Protein AF-A0A7W2GH43-F1 (afdb_monomer_lite)

Foldseek 3Di:
DPPPPPDPPPQLVVLQVQLQVQLCVVCVVVVNSVVSNVVSNVRSNVVSVVVVVVD

Radius of gyration: 12.86 Å; chains: 1; bounding box: 25×21×40 Å

Structure (mmCIF, N/CA/C/O backbone):
data_AF-A0A7W2GH43-F1
#
_entry.id   AF-A0A7W2GH43-F1
#
loop_
_atom_site.group_PDB
_atom_site.id
_atom_site.type_symbol
_atom_site.label_atom_id
_atom_site.label_alt_id
_atom_site.label_comp_id
_atom_site.label_asym_id
_atom_site.label_entity_id
_atom_site.label_seq_id
_atom_site.pdbx_PDB_ins_code
_atom_site.Cartn_x
_atom_site.Cartn_y
_atom_site.Cartn_z
_atom_site.occupancy
_atom_site.B_iso_or_equiv
_atom_site.auth_seq_id
_atom_site.auth_comp_id
_atom_site.auth_asym_id
_atom_site.auth_atom_id
_atom_site.pdbx_PDB_model_num
ATOM 1 N N . MET A 1 1 ? 8.720 -15.281 31.198 1.00 42.69 1 MET A N 1
ATOM 2 C CA . MET A 1 1 ? 8.336 -14.061 30.448 1.00 42.69 1 MET A CA 1
ATOM 3 C C . MET A 1 1 ? 7.145 -14.396 29.550 1.00 42.69 1 MET A C 1
ATOM 5 O O . MET A 1 1 ? 7.322 -15.079 28.550 1.00 42.69 1 MET A O 1
ATOM 9 N N . LYS A 1 2 ? 5.908 -14.051 29.940 1.00 40.47 2 LYS A N 1
ATOM 10 C CA . LYS A 1 2 ? 4.719 -14.372 29.128 1.00 40.47 2 LYS A CA 1
ATOM 11 C C . LYS A 1 2 ? 4.702 -13.437 27.915 1.00 40.47 2 LYS A C 1
ATOM 13 O O . LYS A 1 2 ? 4.420 -12.254 28.081 1.00 40.47 2 LYS A O 1
ATOM 18 N N . LYS A 1 3 ? 5.047 -13.940 26.722 1.00 44.22 3 LYS A N 1
ATOM 19 C CA . LYS A 1 3 ? 4.919 -13.193 25.460 1.00 44.22 3 LYS A CA 1
ATOM 20 C C . LYS A 1 3 ? 3.450 -12.790 25.297 1.00 44.22 3 LYS A C 1
ATOM 22 O O . LYS A 1 3 ? 2.612 -13.612 24.943 1.00 44.22 3 LYS A O 1
ATOM 27 N N . LYS A 1 4 ? 3.128 -11.531 25.597 1.00 45.00 4 LYS A N 1
ATOM 28 C CA . LYS A 1 4 ? 1.847 -10.906 25.258 1.00 45.00 4 LYS A CA 1
ATOM 29 C C . LYS A 1 4 ? 1.849 -10.681 23.745 1.00 45.00 4 LYS A C 1
ATOM 31 O O . LYS A 1 4 ? 2.104 -9.577 23.283 1.00 45.00 4 LYS A O 1
ATOM 36 N N . THR A 1 5 ? 1.636 -11.738 22.965 1.00 51.78 5 THR A N 1
ATOM 37 C CA . THR A 1 5 ? 1.234 -11.563 21.568 1.00 51.78 5 THR A CA 1
ATOM 38 C C . THR A 1 5 ? -0.144 -10.911 21.629 1.00 51.78 5 THR A C 1
ATOM 40 O O . THR A 1 5 ? -1.115 -11.528 22.066 1.00 51.78 5 THR A O 1
ATOM 43 N N . LYS A 1 6 ? -0.211 -9.609 21.340 1.00 56.94 6 LYS A N 1
ATOM 44 C CA . LYS A 1 6 ? -1.495 -8.966 21.080 1.00 56.94 6 LYS A CA 1
ATOM 45 C C . LYS A 1 6 ? -2.003 -9.573 19.780 1.00 56.94 6 LYS A C 1
ATOM 47 O O . LYS A 1 6 ? -1.280 -9.567 18.786 1.00 56.94 6 LYS A O 1
ATOM 52 N N . ALA A 1 7 ? -3.197 -10.158 19.809 1.00 68.69 7 ALA A N 1
ATOM 53 C CA . ALA A 1 7 ? -3.864 -10.550 18.578 1.00 68.69 7 ALA A CA 1
ATOM 54 C C . ALA A 1 7 ? -3.952 -9.311 17.678 1.00 68.69 7 ALA A C 1
ATOM 56 O O . ALA A 1 7 ? -4.259 -8.224 18.167 1.00 68.69 7 ALA A O 1
ATOM 57 N N . VAL A 1 8 ? -3.622 -9.461 16.394 1.00 73.62 8 VAL A N 1
ATOM 58 C CA . VAL A 1 8 ? -3.704 -8.355 15.437 1.00 73.62 8 VAL A CA 1
ATOM 59 C C . VAL A 1 8 ? -5.164 -7.931 15.350 1.00 73.62 8 VAL A C 1
ATOM 61 O O . VAL A 1 8 ? -6.032 -8.726 14.979 1.00 73.62 8 VAL A O 1
ATOM 64 N N . ASP A 1 9 ? -5.444 -6.690 15.736 1.00 83.56 9 ASP A N 1
ATOM 65 C CA . ASP A 1 9 ? -6.788 -6.141 15.691 1.00 83.56 9 ASP A CA 1
ATOM 66 C C . ASP A 1 9 ? -7.311 -6.176 14.253 1.00 83.56 9 ASP A C 1
ATOM 68 O O . ASP A 1 9 ? -6.638 -5.735 13.318 1.00 83.56 9 ASP A O 1
ATOM 72 N N . LYS A 1 10 ? -8.548 -6.652 14.059 1.00 85.50 10 LYS A N 1
ATOM 73 C CA . LYS A 1 10 ? -9.159 -6.757 12.719 1.00 85.50 10 LYS A CA 1
ATOM 74 C C . LYS A 1 10 ? -9.176 -5.425 11.964 1.00 85.50 10 LYS A C 1
ATOM 76 O O . LYS A 1 10 ? -9.147 -5.411 10.740 1.00 85.50 10 LYS A O 1
ATOM 81 N N . LYS A 1 11 ? -9.201 -4.312 12.700 1.00 86.56 11 LYS A N 1
ATOM 82 C CA . LYS A 1 11 ? -9.142 -2.952 12.156 1.00 86.56 11 LYS A CA 1
ATOM 83 C C . LYS A 1 11 ? -7.766 -2.586 11.595 1.00 86.56 11 LYS A C 1
ATOM 85 O O . LYS A 1 11 ? -7.708 -1.738 10.721 1.00 86.56 11 LYS A O 1
ATOM 90 N N . VAL A 1 12 ? -6.687 -3.219 12.059 1.00 89.19 12 VAL A N 1
ATOM 91 C CA . VAL A 1 12 ? -5.303 -2.977 11.605 1.00 89.19 12 VAL A CA 1
ATOM 92 C C . VAL A 1 12 ? -5.008 -3.757 10.321 1.00 89.19 12 VAL A C 1
ATOM 94 O O . VAL A 1 12 ? -4.253 -3.278 9.481 1.00 89.19 12 VAL A O 1
ATOM 97 N N . ILE A 1 13 ? -5.648 -4.919 10.128 1.00 90.25 13 ILE A N 1
ATOM 98 C CA . ILE A 1 13 ? -5.494 -5.787 8.943 1.00 90.25 13 ILE A CA 1
ATOM 99 C C . ILE A 1 13 ? -5.568 -5.019 7.608 1.00 90.25 13 ILE A C 1
ATOM 101 O O . ILE A 1 13 ? -4.637 -5.166 6.820 1.00 90.25 13 ILE A O 1
ATOM 105 N N . PRO A 1 14 ? -6.581 -4.173 7.326 1.00 92.56 14 PRO A N 1
ATOM 106 C CA . PRO A 1 14 ? -6.636 -3.448 6.054 1.00 92.56 14 PRO A CA 1
ATOM 107 C C . PRO A 1 14 ? -5.457 -2.482 5.848 1.00 92.56 14 PRO A C 1
ATOM 109 O O . PRO A 1 14 ? -4.967 -2.357 4.728 1.00 92.56 14 PRO A O 1
ATOM 112 N N . TYR A 1 15 ? -4.956 -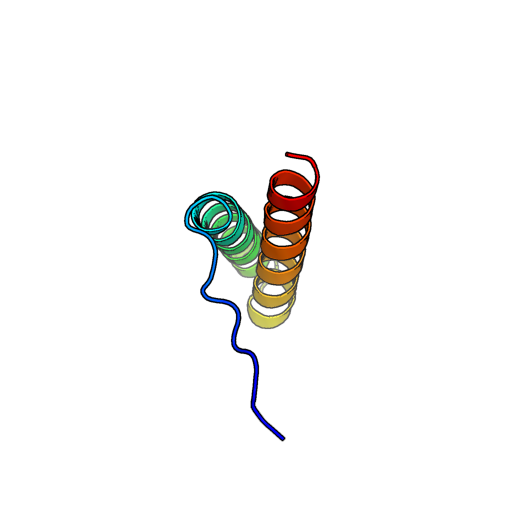1.839 6.909 1.00 93.38 15 TYR A N 1
ATOM 113 C CA . TYR A 1 15 ? -3.799 -0.938 6.826 1.00 93.38 15 TYR A CA 1
ATOM 114 C C . TYR A 1 15 ? -2.489 -1.704 6.612 1.00 93.38 15 TYR A C 1
ATOM 116 O O . TYR A 1 15 ? -1.650 -1.277 5.821 1.00 93.38 15 TYR A O 1
ATOM 124 N N . LEU A 1 16 ? -2.338 -2.864 7.261 1.00 94.06 16 LEU A N 1
ATOM 125 C CA . LEU A 1 16 ? -1.234 -3.798 7.021 1.00 94.06 16 LEU A CA 1
ATOM 126 C C . LEU A 1 16 ? -1.223 -4.266 5.562 1.00 94.06 16 LEU A C 1
ATOM 128 O O . LEU A 1 16 ? -0.193 -4.169 4.900 1.00 94.06 16 LEU A O 1
ATOM 132 N N . SER A 1 17 ? -2.367 -4.724 5.044 1.00 93.88 17 SER A N 1
ATOM 133 C CA . SER A 1 17 ? -2.494 -5.175 3.655 1.00 93.88 17 SER A CA 1
ATOM 134 C C . SER A 1 17 ? -2.188 -4.054 2.661 1.00 93.88 17 SER A C 1
ATOM 136 O O . SER A 1 17 ? -1.442 -4.283 1.713 1.00 93.88 17 SER A O 1
ATOM 138 N N . ALA A 1 18 ? -2.691 -2.837 2.893 1.00 94.19 18 ALA A N 1
ATOM 139 C CA . ALA A 1 18 ? -2.411 -1.686 2.037 1.00 94.19 18 ALA A CA 1
ATOM 140 C C . ALA A 1 18 ? -0.919 -1.317 2.033 1.00 94.19 18 ALA A C 1
ATOM 142 O O . ALA A 1 18 ? -0.324 -1.173 0.965 1.00 94.19 18 ALA A O 1
ATOM 143 N N . GLY A 1 19 ? -0.294 -1.228 3.212 1.00 93.94 19 GLY A N 1
ATOM 144 C CA . GLY A 1 19 ? 1.136 -0.940 3.332 1.00 93.94 19 GLY A CA 1
ATOM 145 C C . GLY A 1 19 ? 2.009 -2.003 2.663 1.00 93.94 19 GLY A C 1
ATOM 146 O O . GLY A 1 19 ? 2.976 -1.674 1.980 1.00 93.94 19 GLY A O 1
ATOM 147 N N . MET A 1 20 ? 1.626 -3.274 2.780 1.00 95.25 20 MET A N 1
ATOM 148 C CA . MET A 1 20 ? 2.323 -4.392 2.147 1.00 95.25 20 MET A CA 1
ATOM 149 C C . MET A 1 20 ? 2.167 -4.383 0.618 1.00 95.25 20 MET A C 1
ATOM 151 O O . MET A 1 20 ? 3.152 -4.580 -0.088 1.00 95.25 20 MET A O 1
ATOM 155 N N . MET A 1 21 ? 0.971 -4.082 0.096 1.00 95.75 21 MET A N 1
ATOM 156 C CA . MET A 1 21 ? 0.717 -3.975 -1.348 1.00 95.75 21 MET A CA 1
ATOM 157 C C . MET A 1 21 ? 1.518 -2.826 -1.976 1.00 95.75 21 MET A C 1
ATOM 159 O O . MET A 1 21 ? 2.146 -2.999 -3.017 1.00 95.75 21 MET A O 1
ATOM 163 N N . ILE A 1 22 ? 1.542 -1.665 -1.313 1.00 95.12 22 ILE A N 1
ATOM 164 C CA . ILE A 1 22 ? 2.305 -0.488 -1.750 1.00 95.12 22 ILE A CA 1
ATOM 165 C C . ILE A 1 22 ? 3.810 -0.770 -1.678 1.00 95.12 22 ILE A C 1
ATOM 167 O O . ILE A 1 22 ? 4.531 -0.496 -2.634 1.00 95.12 22 ILE A O 1
ATOM 171 N N . GLY A 1 23 ? 4.284 -1.364 -0.580 1.00 94.56 23 GLY A N 1
ATOM 172 C CA . GLY A 1 23 ? 5.686 -1.746 -0.415 1.00 94.56 23 GLY A CA 1
ATOM 173 C C . GLY A 1 23 ? 6.154 -2.763 -1.456 1.00 94.56 23 GLY A C 1
ATOM 174 O O . GLY A 1 23 ? 7.265 -2.647 -1.967 1.00 94.56 23 GLY A O 1
ATOM 175 N N . LEU A 1 24 ? 5.297 -3.716 -1.832 1.00 94.94 24 LEU A N 1
ATOM 176 C CA . LEU A 1 24 ? 5.585 -4.678 -2.895 1.00 94.94 24 LEU A CA 1
ATOM 177 C C . LEU A 1 24 ? 5.654 -3.998 -4.271 1.00 94.94 24 LEU A C 1
ATOM 179 O O . LEU A 1 24 ? 6.588 -4.254 -5.024 1.00 94.94 24 LEU A O 1
ATOM 183 N N . LEU A 1 25 ? 4.699 -3.116 -4.586 1.00 95.81 25 LEU A N 1
ATOM 184 C CA . LEU A 1 25 ? 4.670 -2.379 -5.853 1.00 95.81 25 LEU A CA 1
ATOM 185 C C . LEU A 1 25 ? 5.909 -1.491 -6.013 1.00 95.81 25 LEU A C 1
ATOM 187 O O . LEU A 1 25 ? 6.614 -1.598 -7.011 1.00 95.81 25 LEU A O 1
ATOM 191 N N . ILE A 1 26 ? 6.222 -0.663 -5.013 1.00 94.75 26 ILE A N 1
ATOM 192 C CA . ILE A 1 26 ? 7.402 0.215 -5.052 1.00 94.75 26 ILE A CA 1
ATOM 193 C C . ILE A 1 26 ? 8.687 -0.619 -5.038 1.00 94.75 26 ILE A C 1
ATOM 195 O O . ILE A 1 26 ? 9.623 -0.34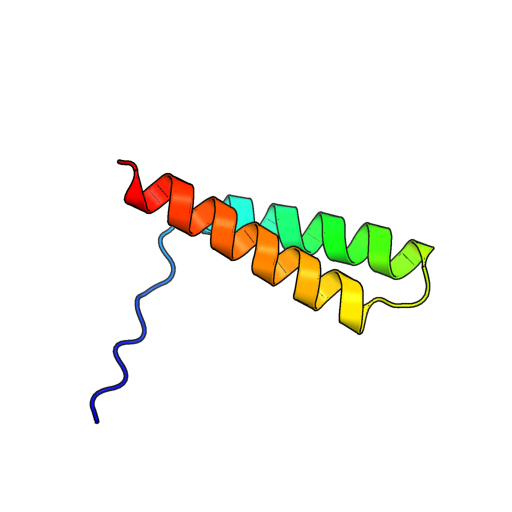4 -5.787 1.00 94.75 26 ILE A O 1
ATOM 199 N N . GLY A 1 27 ? 8.726 -1.675 -4.227 1.00 95.00 27 GLY A N 1
ATOM 200 C CA . GLY A 1 27 ? 9.859 -2.588 -4.155 1.00 95.00 27 GLY A CA 1
ATOM 201 C C . GLY A 1 27 ? 10.152 -3.285 -5.478 1.00 95.00 27 GLY A C 1
ATOM 202 O O . GLY A 1 27 ? 11.316 -3.422 -5.841 1.00 95.00 27 GLY A O 1
ATOM 203 N N . SER A 1 28 ? 9.109 -3.671 -6.217 1.00 93.31 28 SER A N 1
ATOM 204 C CA . SER A 1 28 ? 9.238 -4.279 -7.542 1.00 93.31 28 SER A CA 1
ATOM 205 C C . SER A 1 28 ? 9.710 -3.286 -8.601 1.00 93.31 28 SER A C 1
ATOM 207 O O . SER A 1 28 ? 10.383 -3.697 -9.535 1.00 93.31 28 SER A O 1
ATOM 209 N N . LEU A 1 29 ? 9.363 -2.002 -8.479 1.00 94.62 29 LEU A N 1
ATOM 210 C CA . LEU A 1 29 ? 9.808 -0.955 -9.408 1.00 94.62 29 LEU A CA 1
ATOM 211 C C . LEU A 1 29 ? 11.244 -0.488 -9.143 1.00 94.62 29 LEU A C 1
ATOM 213 O O . LEU A 1 29 ? 11.874 0.094 -10.018 1.00 94.62 29 LEU A O 1
ATOM 217 N N . THR A 1 30 ? 11.736 -0.693 -7.924 1.00 93.50 30 THR A N 1
ATOM 218 C CA . THR A 1 30 ? 13.062 -0.243 -7.479 1.00 93.50 30 THR A CA 1
ATOM 219 C C . THR A 1 30 ? 14.072 -1.383 -7.368 1.00 93.50 30 THR A C 1
ATOM 221 O O . THR A 1 30 ? 15.159 -1.156 -6.841 1.00 93.50 30 THR A O 1
ATOM 224 N N . ASP A 1 31 ? 13.713 -2.602 -7.790 1.00 91.62 31 ASP A N 1
ATOM 225 C CA . ASP A 1 31 ? 14.507 -3.835 -7.640 1.00 91.62 31 ASP A CA 1
ATOM 226 C C . ASP A 1 31 ? 14.985 -4.100 -6.194 1.00 91.62 31 ASP A C 1
ATOM 228 O O . ASP A 1 31 ? 15.974 -4.784 -5.944 1.00 91.62 31 ASP A O 1
ATOM 232 N N . ASN A 1 32 ? 14.266 -3.559 -5.204 1.00 93.12 32 ASN A N 1
ATOM 233 C CA . ASN A 1 32 ? 14.621 -3.603 -3.783 1.00 93.12 32 ASN A CA 1
ATOM 234 C C . ASN A 1 32 ? 13.412 -3.996 -2.921 1.00 93.12 32 ASN A C 1
ATOM 236 O O . ASN A 1 32 ? 13.040 -3.319 -1.957 1.00 93.12 32 ASN A O 1
ATOM 240 N N . ILE A 1 33 ? 12.794 -5.130 -3.264 1.00 93.00 33 ILE A N 1
ATOM 241 C CA . ILE A 1 33 ? 11.560 -5.629 -2.635 1.00 93.00 33 ILE A CA 1
ATOM 242 C C . ILE A 1 33 ? 11.722 -5.816 -1.124 1.00 93.00 33 ILE A C 1
ATOM 244 O O . ILE A 1 33 ? 10.839 -5.424 -0.371 1.00 93.00 33 ILE A O 1
ATOM 248 N N . GLY A 1 34 ? 12.847 -6.362 -0.650 1.00 91.75 34 GLY A N 1
ATOM 249 C CA . GLY A 1 34 ? 13.045 -6.634 0.780 1.00 91.75 34 GLY A CA 1
ATOM 250 C C . GLY A 1 34 ? 12.977 -5.380 1.662 1.00 91.75 34 GLY A C 1
ATOM 251 O O . GLY A 1 34 ? 12.346 -5.397 2.724 1.00 91.75 34 GLY A O 1
ATOM 252 N N . LEU A 1 35 ? 13.572 -4.276 1.198 1.00 94.12 35 LEU A N 1
ATOM 253 C CA . LEU A 1 35 ? 13.574 -3.000 1.913 1.00 94.12 35 LEU A CA 1
ATOM 254 C C . LEU A 1 35 ? 12.185 -2.360 1.893 1.00 94.12 35 LEU A C 1
ATOM 256 O O . LEU A 1 35 ? 11.639 -2.029 2.946 1.00 94.12 35 LEU A O 1
ATOM 260 N N . TRP A 1 36 ? 11.589 -2.236 0.707 1.00 95.06 36 TRP A N 1
ATOM 261 C CA . TRP A 1 36 ? 10.301 -1.566 0.541 1.00 95.06 36 TRP A CA 1
ATOM 262 C C . TRP A 1 36 ? 9.124 -2.357 1.112 1.00 95.06 36 TRP A C 1
ATOM 264 O O . TRP A 1 36 ? 8.183 -1.750 1.618 1.00 95.06 36 TRP A O 1
ATOM 274 N N . LEU A 1 37 ? 9.186 -3.689 1.123 1.00 94.38 37 LEU A N 1
ATOM 275 C CA . LEU A 1 37 ? 8.178 -4.536 1.760 1.00 94.38 37 LEU A CA 1
ATOM 276 C C . LEU A 1 37 ? 8.214 -4.392 3.285 1.00 94.38 37 LEU A C 1
ATOM 278 O O . LEU A 1 37 ? 7.170 -4.200 3.907 1.00 94.38 37 LEU A O 1
ATOM 282 N N . SER A 1 38 ? 9.410 -4.432 3.883 1.00 94.31 38 SER A N 1
ATOM 283 C CA . SER A 1 38 ? 9.587 -4.233 5.329 1.00 94.31 38 SER A CA 1
ATOM 284 C C . SER A 1 38 ? 9.145 -2.830 5.752 1.00 94.31 38 SER A C 1
ATOM 286 O O . SER A 1 38 ? 8.454 -2.669 6.758 1.00 94.31 38 SER A O 1
ATOM 288 N N . LEU A 1 39 ? 9.487 -1.820 4.947 1.00 95.38 39 LEU A N 1
ATOM 289 C CA . LEU A 1 39 ? 9.092 -0.431 5.161 1.00 95.38 39 LEU A CA 1
ATOM 290 C C . LEU A 1 39 ? 7.574 -0.245 5.030 1.00 95.38 39 LEU A C 1
ATOM 29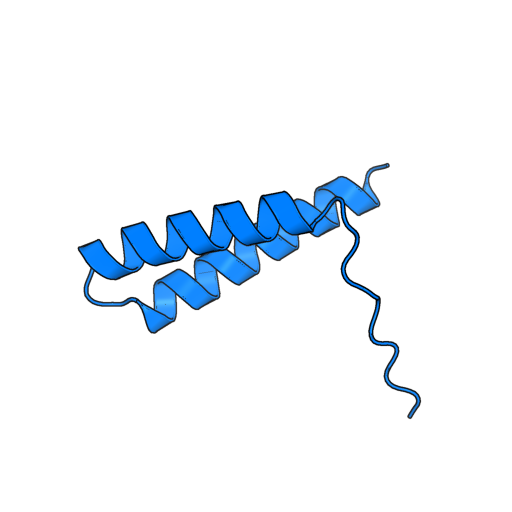2 O O . LEU A 1 39 ? 6.946 0.330 5.916 1.00 95.38 39 LEU A O 1
ATOM 296 N N . GLY A 1 40 ? 6.971 -0.775 3.966 1.00 94.81 40 GLY A N 1
ATOM 297 C CA . GLY A 1 40 ? 5.529 -0.716 3.733 1.00 94.81 40 GLY A 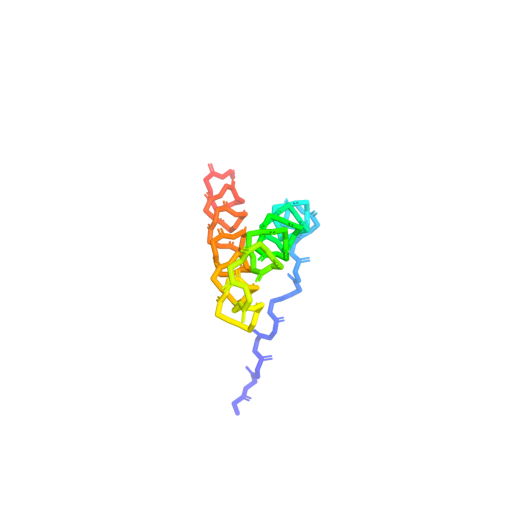CA 1
ATOM 298 C C . GLY A 1 40 ? 4.730 -1.405 4.839 1.00 94.81 40 GLY A C 1
ATOM 299 O O . GLY A 1 40 ? 3.739 -0.855 5.319 1.00 94.81 40 GLY A O 1
ATOM 300 N N . LEU A 1 41 ? 5.199 -2.560 5.320 1.00 94.19 41 LEU A N 1
ATOM 301 C CA . LEU A 1 41 ? 4.592 -3.261 6.450 1.00 94.19 41 LEU A CA 1
ATOM 302 C C . LEU A 1 41 ? 4.709 -2.458 7.755 1.00 94.19 41 LEU A C 1
ATOM 304 O O . LEU A 1 41 ? 3.725 -2.340 8.483 1.00 94.19 41 LEU A O 1
ATOM 308 N N . ALA A 1 42 ? 5.881 -1.884 8.047 1.00 94.00 42 ALA A N 1
ATOM 309 C CA . ALA A 1 42 ? 6.101 -1.077 9.247 1.00 94.00 42 ALA A CA 1
ATOM 310 C C . ALA A 1 42 ? 5.239 0.197 9.256 1.00 94.00 42 ALA A C 1
ATOM 312 O O . ALA A 1 42 ? 4.656 0.537 10.286 1.00 94.00 42 ALA A O 1
ATOM 313 N N . ILE A 1 43 ? 5.109 0.868 8.107 1.00 94.62 43 ILE A N 1
ATOM 314 C CA . ILE A 1 43 ? 4.241 2.042 7.940 1.00 94.62 43 ILE A CA 1
ATOM 315 C C . ILE A 1 43 ? 2.762 1.641 8.042 1.00 94.62 43 ILE A C 1
ATOM 317 O O . ILE A 1 43 ? 1.996 2.281 8.755 1.00 94.62 43 ILE A O 1
ATOM 321 N N . GLY A 1 44 ? 2.3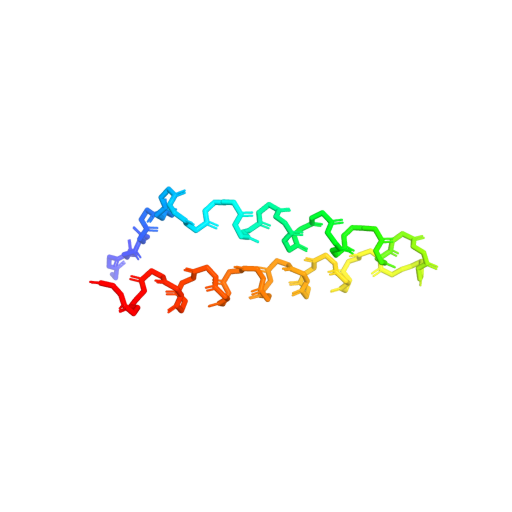44 0.559 7.380 1.00 92.50 44 GLY A N 1
ATOM 322 C CA . GLY A 1 44 ? 0.964 0.066 7.454 1.00 92.50 44 GLY A CA 1
ATOM 323 C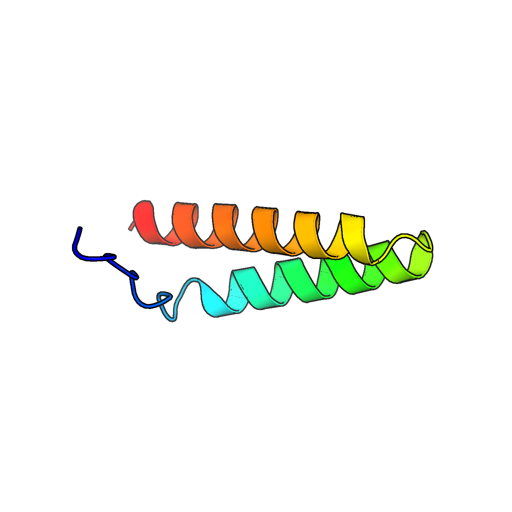 C . GLY A 1 44 ? 0.561 -0.338 8.875 1.00 92.50 44 GLY A C 1
ATOM 324 O O . GLY A 1 44 ? -0.533 -0.006 9.334 1.00 92.50 44 GLY A O 1
ATOM 325 N N . ALA A 1 45 ? 1.469 -0.991 9.605 1.00 91.81 45 ALA A N 1
ATOM 326 C CA . ALA A 1 45 ? 1.277 -1.329 11.008 1.00 91.81 45 ALA A CA 1
ATOM 327 C C . ALA A 1 45 ? 1.200 -0.074 11.887 1.00 91.81 45 ALA A C 1
ATOM 329 O O . ALA A 1 45 ? 0.268 0.044 12.678 1.00 91.81 45 ALA A O 1
ATOM 330 N N . SER A 1 46 ? 2.131 0.876 11.744 1.00 91.56 46 SER A N 1
ATOM 331 C CA . SER A 1 46 ? 2.148 2.087 12.573 1.00 91.56 46 SER A CA 1
ATOM 332 C C . SER A 1 46 ? 0.887 2.929 12.377 1.00 91.56 46 SER A C 1
ATOM 334 O O . SER A 1 46 ? 0.268 3.328 13.360 1.00 91.56 46 SER A O 1
ATOM 336 N N . VAL A 1 47 ? 0.439 3.117 11.132 1.00 92.19 47 VAL A N 1
ATOM 337 C CA . VAL A 1 47 ? -0.807 3.832 10.819 1.00 92.19 47 VAL A CA 1
ATOM 338 C C . VAL A 1 47 ? -2.023 3.075 11.345 1.00 92.19 47 VAL A C 1
ATOM 340 O O . VAL A 1 47 ? -2.897 3.682 11.964 1.00 92.19 47 VAL A O 1
ATOM 343 N N . GLY A 1 48 ? -2.083 1.757 11.136 1.00 91.00 48 GLY A N 1
ATOM 344 C CA . GLY A 1 48 ? -3.200 0.938 11.599 1.00 91.00 48 GLY A CA 1
ATOM 345 C C . GLY A 1 48 ? -3.333 0.942 13.122 1.00 91.00 48 GLY A C 1
ATOM 346 O O . GLY A 1 48 ? -4.429 1.154 13.636 1.00 91.00 48 GLY A O 1
ATOM 347 N N . TYR A 1 49 ? -2.229 0.781 13.855 1.00 89.38 49 TYR A N 1
ATOM 348 C CA . TYR A 1 49 ? -2.237 0.850 15.318 1.00 89.38 49 TYR A CA 1
ATOM 349 C C . TYR A 1 49 ? -2.519 2.266 15.829 1.00 89.38 49 TYR A C 1
ATOM 351 O O . TYR A 1 49 ? -3.334 2.411 16.734 1.00 89.38 49 TYR A O 1
ATOM 359 N N . ALA A 1 50 ? -1.961 3.311 15.206 1.00 90.50 50 ALA A N 1
ATOM 360 C CA . ALA A 1 50 ? -2.252 4.698 15.576 1.00 90.50 50 ALA A CA 1
ATOM 361 C C . ALA A 1 50 ? -3.728 5.079 15.354 1.00 90.50 50 ALA A C 1
ATOM 363 O O . ALA A 1 50 ? -4.273 5.899 16.088 1.00 90.50 50 ALA A O 1
ATOM 364 N N . GLN A 1 51 ? -4.392 4.502 14.348 1.00 85.75 51 GLN A N 1
ATOM 365 C CA . GLN A 1 51 ? -5.828 4.692 14.112 1.00 85.75 51 GLN A CA 1
ATOM 366 C C . GLN A 1 51 ? -6.698 3.907 15.097 1.00 85.75 51 GLN A C 1
ATOM 368 O O . GLN A 1 51 ? -7.759 4.385 15.493 1.00 85.75 51 GLN A O 1
ATOM 373 N N . VAL A 1 52 ? -6.265 2.711 15.502 1.00 81.69 52 VAL A N 1
ATOM 374 C CA . VAL A 1 52 ? -6.981 1.911 16.505 1.00 81.69 52 VAL A CA 1
ATOM 375 C C . VAL A 1 52 ? -6.834 2.495 17.908 1.00 81.69 52 VAL A C 1
ATOM 377 O O . VAL A 1 52 ? -7.800 2.464 18.656 1.00 81.69 52 VAL A O 1
ATOM 380 N N . GLU A 1 53 ? -5.673 3.052 18.251 1.00 76.00 53 GLU A N 1
ATOM 381 C CA . GLU A 1 53 ? -5.403 3.655 19.563 1.00 76.00 53 GLU A CA 1
ATOM 382 C C . GLU A 1 53 ? -6.143 4.981 19.785 1.00 76.00 53 GLU A C 1
ATOM 384 O O . GLU A 1 53 ? -6.491 5.318 20.912 1.00 76.00 53 GLU A O 1
ATOM 389 N N . LYS A 1 54 ? -6.431 5.727 18.713 1.00 62.91 54 LYS A N 1
ATOM 390 C CA . LYS A 1 54 ? -7.178 6.994 18.785 1.00 62.91 54 LYS A CA 1
ATOM 391 C C . LYS A 1 54 ? -8.685 6.830 19.014 1.00 62.91 54 LYS A C 1
ATOM 393 O O . LYS A 1 54 ? -9.385 7.842 19.048 1.00 62.91 54 LYS A O 1
ATOM 398 N N . LYS A 1 55 ? -9.197 5.604 19.121 1.00 51.56 55 LYS A N 1
ATOM 399 C CA . LYS A 1 55 ? -10.629 5.312 19.239 1.00 51.56 55 LYS A CA 1
ATOM 400 C C . LYS A 1 55 ? -10.946 4.584 20.534 1.00 51.56 55 LYS A C 1
ATOM 402 O O . LYS A 1 55 ? -11.993 4.924 21.121 1.00 51.56 55 LYS A O 1
#

Secondary structure (DSSP, 8-state):
-----PPPPTTTHHHHHHHHHHHHHHHHHTT-HHHHHHHHHHHHHHHHHHHHHT-

Sequence (55 aa):
MKKKTKAVDKKVIPYLSAGMMIGLLIGSLTDNIGLWLSLGLAIGASVGYAQVEKK

pLDDT: mean 85.1, std 15.9, range [40.47, 95.81]